Protein AF-A0A7V9IFK8-F1 (afdb_monomer)

Mean predicted aligned error: 4.37 Å

Nearest PDB structures (foldseek):
  4dbl-assembly1_C  TM=7.471E-01  e=6.883E-01  Escherichia coli K-12
  4r9u-assembly1_D  TM=7.472E-01  e=9.694E-01  Escherichia coli K-12
  2qi9-assembly1_D  TM=7.417E-01  e=1.365E+00  Escherichia coli
  7qkr-assembly1_A  TM=5.436E-01  e=3.562E+00  Komagataella phaffii CBS 7435
  5cd8-assembly1_A  TM=3.003E-01  e=7.568E+00  Drosophila melanogaster

Solvent-accessible surface area (backbone atoms only — not comparable to full-atom values): 3874 Å² total; per-residue (Å²): 114,69,68,60,56,50,60,45,37,77,72,75,44,90,81,88,84,87,80,88,67,56,54,67,51,23,52,69,30,86,62,36,76,38,73,47,98,95,37,82,69,44,77,46,36,39,85,50,36,80,40,60,66,63,53,49,54,52,72,75,105

Radius of gyration: 12.03 Å; Cα contacts (8 Å, |Δi|>4): 60; chains: 1; bounding box: 22×22×31 Å

Structure (mmCIF, N/CA/C/O backbone):
data_AF-A0A7V9IFK8-F1
#
_entry.id   AF-A0A7V9IFK8-F1
#
loop_
_atom_site.group_PDB
_atom_site.id
_atom_site.type_symbol
_atom_site.label_atom_id
_atom_site.label_alt_id
_atom_site.label_comp_id
_atom_site.label_asym_id
_atom_site.label_entity_id
_atom_site.label_seq_id
_atom_site.pdbx_PDB_ins_code
_atom_site.Cartn_x
_atom_site.Cartn_y
_atom_site.Cartn_z
_atom_site.occupancy
_atom_site.B_iso_or_equiv
_atom_site.auth_seq_id
_atom_site.auth_comp_id
_atom_site.auth_asym_id
_atom_site.auth_atom_id
_atom_site.pdbx_PDB_model_num
ATOM 1 N N . MET A 1 1 ? 6.120 -9.679 11.999 1.00 64.62 1 MET A N 1
ATOM 2 C CA . MET A 1 1 ? 6.109 -8.212 11.795 1.00 64.62 1 MET A CA 1
ATO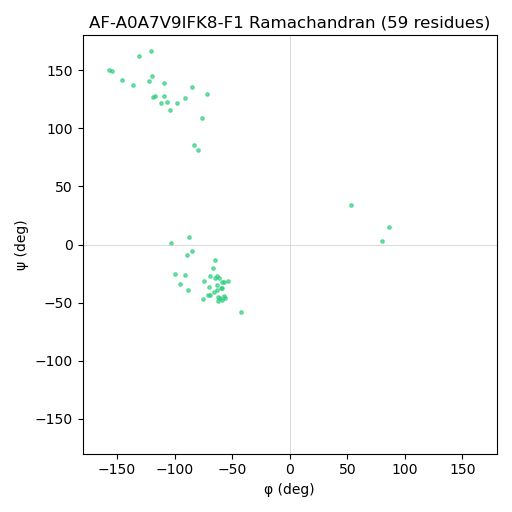M 3 C C . MET A 1 1 ? 4.768 -7.728 11.250 1.00 64.62 1 MET A C 1
ATOM 5 O O . MET A 1 1 ? 4.079 -7.029 11.972 1.00 64.62 1 MET A O 1
ATOM 9 N N . PHE A 1 2 ? 4.332 -8.165 10.063 1.00 77.12 2 PHE A N 1
ATOM 10 C CA . PHE A 1 2 ? 3.068 -7.717 9.446 1.00 77.12 2 PHE A CA 1
ATOM 11 C C . PHE A 1 2 ? 1.788 -7.974 10.270 1.00 77.12 2 PHE A C 1
ATOM 13 O O . PHE A 1 2 ? 0.894 -7.136 10.274 1.00 77.12 2 PHE A O 1
ATOM 20 N N . VAL A 1 3 ? 1.734 -9.060 11.050 1.00 81.50 3 VAL A N 1
ATOM 21 C CA . VAL A 1 3 ? 0.602 -9.357 11.957 1.00 81.50 3 VAL A CA 1
ATOM 22 C C . VAL A 1 3 ? 0.389 -8.257 13.009 1.00 81.50 3 VAL A C 1
ATOM 24 O O . VAL A 1 3 ? -0.745 -7.914 13.322 1.00 81.50 3 VAL A O 1
ATOM 27 N N . ALA A 1 4 ? 1.468 -7.661 13.528 1.00 88.81 4 ALA A N 1
ATOM 28 C CA . ALA A 1 4 ? 1.358 -6.586 14.513 1.00 88.81 4 ALA A CA 1
ATOM 29 C C . ALA A 1 4 ? 0.816 -5.291 13.887 1.00 88.81 4 ALA A C 1
ATOM 31 O O . ALA A 1 4 ? 0.018 -4.601 14.514 1.00 88.81 4 ALA A O 1
ATOM 32 N N . LEU A 1 5 ? 1.202 -4.987 12.641 1.00 88.75 5 LEU A N 1
ATOM 33 C CA . LEU A 1 5 ? 0.684 -3.830 11.902 1.00 88.75 5 LEU A CA 1
ATOM 34 C C . LEU A 1 5 ? -0.810 -3.984 11.598 1.00 88.75 5 LEU A C 1
ATOM 36 O O . LEU A 1 5 ? -1.561 -3.031 11.786 1.00 88.75 5 LEU A O 1
ATOM 40 N N . ALA A 1 6 ? -1.251 -5.188 11.217 1.00 86.94 6 ALA A N 1
ATOM 41 C CA . ALA A 1 6 ? -2.672 -5.491 11.046 1.00 86.94 6 ALA A CA 1
ATOM 42 C C . ALA A 1 6 ? -3.452 -5.263 12.350 1.00 86.94 6 ALA A C 1
ATOM 44 O O . ALA A 1 6 ? -4.432 -4.528 12.357 1.00 86.94 6 ALA A O 1
ATOM 45 N N . ALA A 1 7 ? -2.952 -5.774 13.480 1.00 91.81 7 ALA 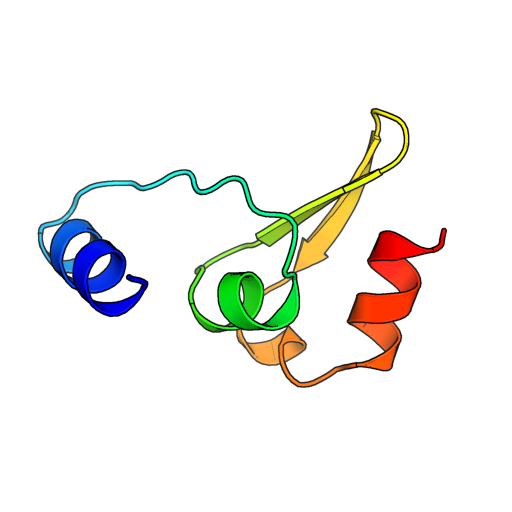A N 1
ATOM 46 C CA . ALA A 1 7 ? -3.593 -5.580 14.781 1.00 91.81 7 ALA A CA 1
ATOM 47 C C . ALA A 1 7 ? -3.658 -4.105 15.233 1.00 91.81 7 ALA A C 1
ATOM 49 O O . ALA A 1 7 ? -4.531 -3.750 16.023 1.00 91.81 7 ALA A O 1
ATOM 50 N N . ILE A 1 8 ? -2.736 -3.250 14.776 1.00 91.94 8 ILE A N 1
ATOM 51 C CA . ILE A 1 8 ? -2.773 -1.797 15.016 1.00 91.94 8 ILE A CA 1
ATOM 52 C C . ILE A 1 8 ? -3.833 -1.138 14.129 1.00 91.94 8 ILE A C 1
ATOM 54 O O . ILE A 1 8 ? -4.653 -0.371 14.634 1.00 91.94 8 ILE A O 1
ATOM 58 N N . ARG A 1 9 ? -3.859 -1.474 12.833 1.00 91.00 9 ARG A N 1
ATOM 59 C CA . ARG A 1 9 ? -4.877 -1.000 11.886 1.00 91.00 9 ARG A CA 1
ATOM 60 C C . ARG A 1 9 ? -6.286 -1.362 12.350 1.00 91.00 9 ARG A C 1
ATOM 62 O O . ARG A 1 9 ? -7.162 -0.504 12.344 1.00 91.00 9 ARG A O 1
ATOM 69 N N . ASP A 1 10 ? -6.493 -2.591 12.817 1.00 91.94 10 ASP A N 1
ATOM 70 C CA . ASP A 1 10 ? -7.803 -3.089 13.256 1.00 91.94 10 ASP A CA 1
ATOM 71 C C . ASP A 1 10 ? -8.345 -2.339 14.494 1.00 91.94 10 ASP A C 1
ATOM 73 O O . ASP A 1 10 ? -9.530 -2.420 14.806 1.00 91.94 10 ASP A O 1
ATOM 77 N N . ARG A 1 11 ? -7.506 -1.544 15.179 1.00 95.81 11 ARG A N 1
ATOM 78 C CA . ARG A 1 11 ? -7.913 -0.613 16.251 1.00 95.81 11 ARG A CA 1
ATOM 79 C C . ARG A 1 11 ? -8.321 0.774 15.732 1.00 95.81 11 ARG A C 1
ATOM 81 O O . ARG A 1 11 ? -8.536 1.676 16.535 1.00 95.81 11 ARG A O 1
ATOM 88 N N . GLY A 1 12 ? -8.400 0.963 14.414 1.00 94.81 12 GLY A N 1
ATOM 89 C CA . GLY A 1 12 ? -8.761 2.227 13.766 1.00 94.81 12 GLY A CA 1
ATOM 90 C C . GLY A 1 12 ? -7.589 3.186 13.536 1.00 94.81 12 GLY A C 1
ATOM 91 O O . GLY A 1 12 ? -7.811 4.368 13.285 1.00 94.81 12 GLY A O 1
ATOM 92 N N . VAL A 1 13 ? -6.344 2.711 13.636 1.00 96.19 13 VAL A N 1
ATOM 93 C CA . VAL A 1 13 ? -5.149 3.541 13.427 1.00 96.19 13 VAL A CA 1
ATOM 94 C C . VAL A 1 13 ? -4.713 3.488 11.964 1.00 96.19 13 VAL A C 1
ATOM 96 O O . VAL A 1 13 ? -4.440 2.414 11.429 1.00 96.19 13 VAL A O 1
ATOM 99 N N . THR A 1 14 ? -4.571 4.650 11.327 1.00 94.31 14 THR A N 1
ATOM 100 C CA . THR A 1 14 ? -3.987 4.751 9.982 1.00 94.31 14 THR A CA 1
ATOM 101 C C . THR A 1 14 ? -2.479 4.503 10.031 1.00 94.31 14 THR A C 1
ATOM 103 O O . THR A 1 14 ? -1.766 5.140 10.806 1.00 94.31 14 THR A O 1
ATOM 106 N N . VAL A 1 15 ? -1.979 3.607 9.176 1.00 91.75 15 VAL A N 1
ATOM 107 C CA . VAL A 1 15 ? -0.556 3.241 9.091 1.00 91.75 15 VAL A CA 1
ATOM 108 C C . VAL A 1 15 ? -0.007 3.609 7.714 1.00 91.75 15 VAL A C 1
ATOM 110 O O . VAL A 1 15 ? -0.547 3.180 6.699 1.00 91.75 15 VA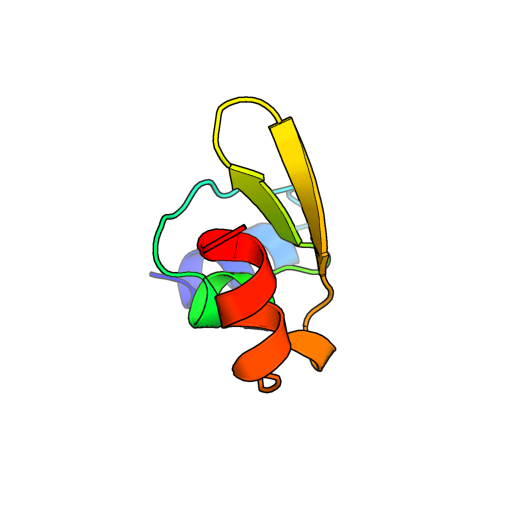L A O 1
ATOM 113 N N . LEU A 1 16 ? 1.101 4.355 7.681 1.00 92.44 16 LEU A N 1
ATOM 114 C CA . LEU A 1 16 ? 1.929 4.527 6.486 1.00 92.44 16 LEU A CA 1
ATOM 115 C C . LEU A 1 16 ? 3.184 3.664 6.636 1.00 92.44 16 LEU A C 1
ATOM 117 O O . LEU A 1 16 ? 3.993 3.893 7.534 1.00 92.44 16 LEU A O 1
ATOM 121 N N . LEU A 1 17 ? 3.334 2.670 5.764 1.00 90.06 17 LEU A N 1
ATOM 122 C CA . LEU A 1 17 ? 4.480 1.767 5.751 1.00 90.06 17 LEU A CA 1
ATOM 123 C C . LEU A 1 17 ? 5.358 2.056 4.528 1.00 90.06 17 LEU A C 1
ATOM 125 O O . LEU A 1 17 ? 4.863 2.060 3.405 1.00 90.06 17 LEU A O 1
ATOM 129 N N . VAL A 1 18 ? 6.659 2.255 4.751 1.00 89.81 18 VAL A N 1
ATOM 130 C CA . 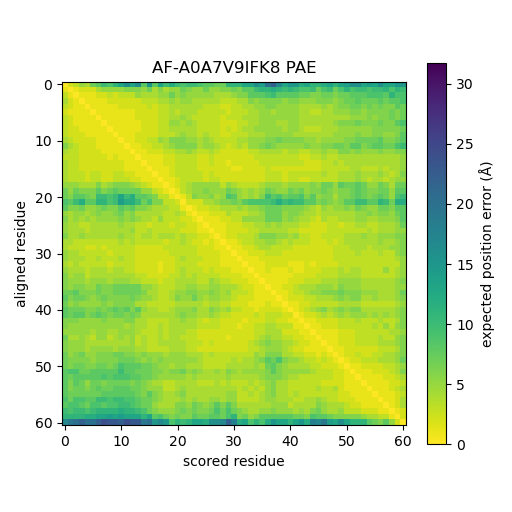VAL A 1 18 ? 7.673 2.405 3.695 1.00 89.81 18 VAL A CA 1
ATOM 131 C C . VAL A 1 18 ? 8.587 1.188 3.735 1.00 89.81 18 VAL A C 1
ATOM 133 O O . VAL A 1 18 ? 9.177 0.898 4.775 1.00 89.81 18 VAL A O 1
ATOM 136 N N . GLU A 1 19 ? 8.680 0.448 2.630 1.00 85.69 19 GLU A N 1
ATOM 137 C CA . GLU A 1 19 ? 9.372 -0.843 2.603 1.00 85.69 19 GLU A CA 1
ATOM 138 C C . GLU A 1 19 ? 9.833 -1.205 1.164 1.00 85.69 19 GLU A C 1
ATOM 140 O O . GLU A 1 19 ? 9.228 -0.757 0.191 1.00 85.69 19 GLU A O 1
ATOM 145 N N . GLN A 1 20 ? 10.938 -1.956 1.015 1.00 79.00 20 GLN A N 1
ATOM 146 C CA . GLN A 1 20 ? 11.555 -2.314 -0.282 1.00 79.00 20 GLN A CA 1
ATOM 147 C C . GLN A 1 20 ? 11.048 -3.637 -0.914 1.00 79.00 20 GLN A C 1
ATOM 149 O O . GLN A 1 20 ? 11.085 -3.817 -2.126 1.00 79.00 20 GLN A O 1
ATOM 154 N N . ARG A 1 21 ? 10.568 -4.580 -0.109 1.00 73.88 21 ARG A N 1
ATOM 155 C CA . ARG A 1 21 ? 9.937 -5.873 -0.425 1.00 73.88 21 ARG A CA 1
ATOM 156 C C . ARG A 1 21 ? 8.463 -5.698 -0.826 1.00 73.88 21 ARG A C 1
ATOM 158 O O . ARG A 1 21 ? 7.536 -5.979 -0.061 1.00 73.88 21 ARG A O 1
ATOM 165 N N . ALA A 1 22 ? 8.270 -5.332 -2.089 1.00 70.94 22 ALA A N 1
ATOM 166 C CA . ALA A 1 22 ? 6.985 -5.064 -2.737 1.00 70.94 22 ALA A CA 1
ATOM 167 C C . ALA A 1 22 ? 5.851 -6.058 -2.413 1.00 70.94 22 ALA A C 1
ATOM 169 O O . ALA A 1 22 ? 4.817 -5.663 -1.883 1.00 70.94 22 ALA A O 1
ATOM 170 N N . GLN A 1 23 ? 6.052 -7.355 -2.685 1.00 74.31 23 GLN A N 1
ATOM 171 C CA . GLN A 1 23 ? 4.974 -8.359 -2.682 1.00 74.31 23 GLN A CA 1
ATOM 172 C C . GLN A 1 23 ? 4.196 -8.433 -1.363 1.00 74.31 23 GLN A C 1
ATOM 174 O O . GLN A 1 23 ? 2.968 -8.453 -1.353 1.00 74.31 23 GLN A O 1
ATOM 179 N N . ARG A 1 24 ? 4.899 -8.453 -0.224 1.00 78.25 24 ARG A N 1
ATOM 180 C CA . ARG A 1 24 ? 4.245 -8.593 1.091 1.00 78.25 24 ARG A CA 1
ATOM 181 C C . ARG A 1 24 ? 3.536 -7.318 1.524 1.00 78.25 24 ARG A C 1
ATOM 183 O O . ARG A 1 24 ? 2.534 -7.392 2.228 1.00 78.25 24 ARG A O 1
ATOM 190 N N . THR A 1 25 ? 4.070 -6.171 1.122 1.00 82.31 25 THR A N 1
ATOM 191 C CA . THR A 1 25 ? 3.492 -4.864 1.429 1.00 82.31 25 THR A CA 1
ATOM 192 C C . THR A 1 25 ? 2.210 -4.651 0.631 1.00 82.31 25 THR A C 1
ATOM 194 O O . THR A 1 25 ? 1.203 -4.265 1.217 1.00 82.31 25 THR A O 1
ATOM 197 N N . VAL A 1 26 ? 2.209 -5.010 -0.658 1.00 85.00 26 VAL A N 1
ATOM 198 C CA . VAL A 1 26 ? 1.028 -4.913 -1.530 1.00 85.00 26 VAL A CA 1
ATOM 199 C C . VAL A 1 26 ? -0.106 -5.805 -1.044 1.00 85.00 26 VAL A C 1
ATOM 201 O O . VAL A 1 26 ? -1.227 -5.327 -0.922 1.00 85.00 26 VAL A O 1
ATOM 204 N N . ALA A 1 27 ? 0.189 -7.055 -0.677 1.00 85.38 27 ALA A N 1
ATOM 205 C CA . ALA A 1 27 ? -0.826 -7.991 -0.190 1.00 85.38 27 ALA A CA 1
ATOM 206 C C . ALA A 1 27 ? -1.529 -7.531 1.102 1.00 85.38 27 ALA A C 1
ATOM 208 O O . ALA A 1 27 ? -2.668 -7.915 1.357 1.00 85.38 27 ALA A O 1
ATOM 209 N N . LEU A 1 28 ? -0.849 -6.746 1.947 1.00 82.44 28 LEU A N 1
ATOM 210 C CA . LEU A 1 28 ? -1.382 -6.315 3.241 1.00 82.44 28 LEU A CA 1
ATOM 211 C C . LEU A 1 28 ? -2.054 -4.939 3.195 1.00 82.44 28 LEU A C 1
ATOM 213 O O . LEU A 1 28 ? -2.973 -4.683 3.976 1.00 82.44 28 LEU A O 1
ATOM 217 N N . ALA A 1 29 ? -1.544 -4.033 2.364 1.00 87.12 29 ALA A N 1
ATOM 218 C CA . ALA A 1 29 ? -1.959 -2.640 2.363 1.00 87.12 29 ALA A CA 1
ATOM 219 C C . ALA A 1 29 ? -3.208 -2.431 1.508 1.00 87.12 29 ALA A C 1
ATOM 221 O O . ALA A 1 29 ? -3.251 -2.856 0.360 1.00 87.12 29 ALA A O 1
ATOM 222 N N . ASP A 1 30 ? -4.179 -1.669 2.016 1.00 88.62 30 ASP A N 1
ATOM 223 C CA . ASP A 1 30 ? -5.389 -1.311 1.261 1.00 88.62 30 ASP A CA 1
ATOM 224 C C . ASP A 1 30 ? -5.052 -0.604 -0.065 1.00 88.62 30 ASP A C 1
ATOM 226 O O . ASP A 1 30 ? -5.760 -0.738 -1.065 1.00 88.62 30 ASP A O 1
ATOM 230 N N . ARG A 1 31 ? -3.944 0.150 -0.066 1.00 90.56 31 ARG A N 1
ATOM 231 C CA . ARG A 1 31 ? -3.327 0.777 -1.237 1.00 90.56 31 ARG A CA 1
ATOM 232 C C . ARG A 1 31 ? -1.813 0.787 -1.088 1.00 90.56 31 ARG A C 1
ATOM 234 O O . ARG A 1 31 ? -1.301 1.097 -0.015 1.00 90.56 31 ARG A O 1
ATOM 241 N N . THR A 1 32 ? -1.106 0.549 -2.185 1.00 91.81 32 THR A N 1
ATOM 242 C CA . THR A 1 32 ? 0.354 0.682 -2.256 1.00 91.81 32 THR A CA 1
ATOM 243 C C . THR A 1 32 ? 0.740 1.679 -3.333 1.00 91.81 32 THR A C 1
ATOM 245 O O . THR A 1 32 ? 0.136 1.706 -4.397 1.00 91.81 32 THR A O 1
ATOM 248 N N . HIS A 1 33 ? 1.755 2.489 -3.056 1.00 90.50 33 HIS A N 1
ATOM 249 C CA . HIS A 1 33 ? 2.306 3.475 -3.977 1.00 90.50 33 HIS A CA 1
ATOM 250 C C . HIS A 1 33 ? 3.770 3.131 -4.240 1.00 90.50 33 HIS A C 1
ATOM 252 O O . HIS A 1 33 ? 4.537 2.965 -3.292 1.00 90.50 33 HIS A O 1
ATOM 258 N N . VAL A 1 34 ? 4.150 3.015 -5.512 1.00 88.12 34 VAL A N 1
ATOM 259 C CA . VAL A 1 34 ? 5.531 2.727 -5.909 1.00 88.12 34 VAL A CA 1
ATOM 260 C C . VAL A 1 34 ? 6.227 4.021 -6.268 1.00 88.12 34 VAL A C 1
ATOM 262 O O . VAL A 1 34 ? 5.791 4.744 -7.165 1.00 88.12 34 VAL A O 1
ATOM 265 N N . LEU A 1 35 ? 7.313 4.292 -5.555 1.00 87.62 35 LEU A N 1
ATOM 266 C CA . LEU A 1 35 ? 8.200 5.414 -5.806 1.00 87.62 35 LEU A CA 1
ATOM 267 C C . LEU A 1 35 ? 9.495 4.882 -6.425 1.00 87.62 35 LEU A C 1
ATOM 269 O O . LEU A 1 35 ? 10.178 4.068 -5.804 1.00 87.62 35 LEU A O 1
ATOM 273 N N . ALA A 1 36 ? 9.845 5.364 -7.614 1.00 84.38 36 ALA A N 1
ATOM 274 C CA . ALA A 1 36 ? 11.118 5.064 -8.263 1.00 84.38 36 ALA A CA 1
ATOM 275 C C . ALA A 1 36 ? 11.696 6.347 -8.862 1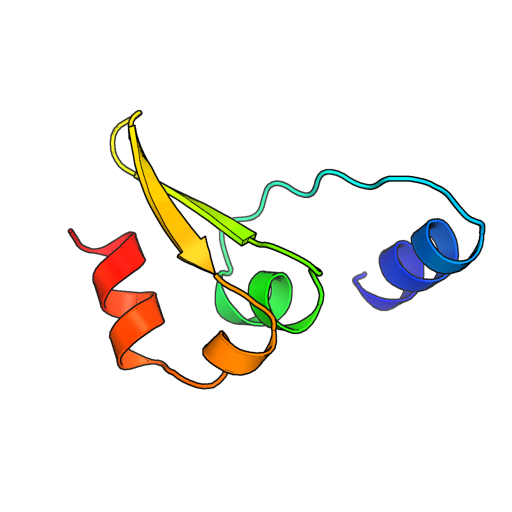.00 84.38 36 ALA A C 1
ATOM 277 O O . ALA A 1 36 ? 10.968 7.157 -9.433 1.00 84.38 36 ALA A O 1
ATOM 278 N N . ASN A 1 37 ? 13.006 6.551 -8.703 1.00 86.81 37 ASN A N 1
ATOM 279 C CA . ASN A 1 37 ? 13.718 7.729 -9.216 1.00 86.81 37 ASN A CA 1
ATOM 280 C C . ASN A 1 37 ? 13.104 9.079 -8.782 1.00 86.81 37 ASN A C 1
ATOM 282 O O . ASN A 1 37 ? 13.130 10.048 -9.530 1.00 86.81 37 ASN A O 1
ATOM 286 N N . GLY A 1 38 ? 12.546 9.142 -7.567 1.00 88.19 38 GLY A N 1
ATOM 287 C CA . GLY A 1 38 ? 11.917 10.353 -7.024 1.00 88.19 38 GLY A CA 1
ATOM 288 C C . GLY A 1 38 ? 10.494 10.623 -7.524 1.00 88.19 38 GLY A C 1
ATOM 289 O O . GLY A 1 38 ? 9.898 11.618 -7.122 1.00 88.19 38 GLY A O 1
ATOM 290 N N . GLU A 1 39 ? 9.927 9.734 -8.340 1.00 87.62 39 GLU A N 1
ATOM 291 C CA . GLU A 1 39 ? 8.601 9.894 -8.933 1.00 87.62 39 GLU A CA 1
ATOM 292 C C . GLU A 1 39 ? 7.655 8.767 -8.529 1.00 87.62 39 GLU A C 1
ATOM 294 O O . GLU A 1 39 ? 8.048 7.605 -8.383 1.00 87.62 39 GLU A O 1
ATOM 299 N N . LEU A 1 40 ? 6.377 9.113 -8.361 1.00 88.12 40 LEU A N 1
ATOM 300 C CA . LEU A 1 40 ? 5.324 8.136 -8.128 1.00 88.12 40 LEU A CA 1
ATOM 301 C C . LEU A 1 40 ? 4.993 7.439 -9.452 1.00 88.12 40 LEU A C 1
ATOM 303 O O . LEU A 1 40 ? 4.400 8.044 -10.341 1.00 88.12 40 LEU A O 1
ATOM 307 N N . ARG A 1 41 ? 5.367 6.165 -9.575 1.00 86.81 41 ARG A N 1
ATOM 308 C CA . ARG A 1 41 ? 5.205 5.389 -10.812 1.00 86.81 41 ARG A CA 1
ATOM 309 C C . ARG A 1 41 ? 3.860 4.683 -10.905 1.00 86.81 41 ARG A C 1
ATOM 311 O O . ARG A 1 41 ? 3.284 4.608 -11.985 1.00 86.81 41 ARG A O 1
ATOM 318 N N . MET A 1 42 ? 3.361 4.142 -9.793 1.00 86.88 42 MET A N 1
ATOM 319 C CA . MET A 1 42 ? 2.166 3.296 -9.807 1.00 86.88 42 MET A CA 1
ATOM 320 C C . MET A 1 42 ? 1.433 3.299 -8.466 1.00 86.88 42 MET A C 1
ATOM 322 O O . MET A 1 42 ? 2.053 3.389 -7.406 1.00 86.88 42 MET A O 1
ATOM 326 N N . ALA A 1 43 ? 0.111 3.131 -8.527 1.00 88.88 43 ALA A N 1
ATOM 327 C CA . ALA A 1 43 ? -0.715 2.729 -7.397 1.00 88.88 43 ALA A CA 1
ATOM 328 C C . ALA A 1 43 ? -1.215 1.286 -7.592 1.00 88.88 43 ALA A C 1
ATOM 330 O O . ALA A 1 43 ? -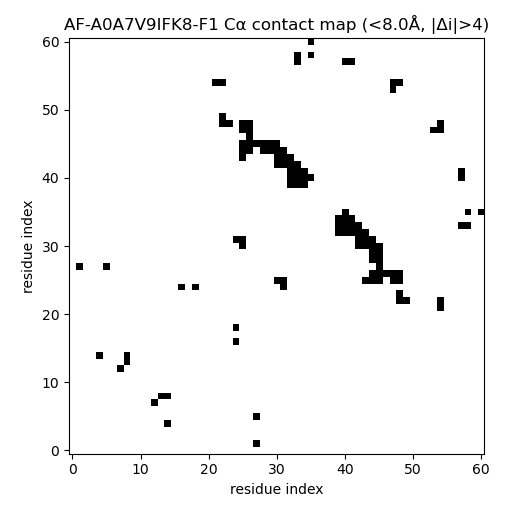1.594 0.900 -8.698 1.00 88.88 43 ALA A O 1
ATOM 331 N N . MET A 1 44 ? -1.218 0.503 -6.517 1.00 87.62 44 MET A N 1
ATOM 332 C CA . MET A 1 44 ? -1.637 -0.898 -6.485 1.00 87.62 44 MET A CA 1
ATOM 333 C C . MET A 1 44 ? -2.609 -1.164 -5.338 1.00 87.62 44 MET A C 1
ATOM 335 O O . MET A 1 44 ? -2.689 -0.408 -4.365 1.00 87.62 44 MET A O 1
ATOM 339 N N . THR A 1 45 ? -3.313 -2.278 -5.457 1.00 89.56 45 THR A N 1
ATOM 340 C CA . THR A 1 45 ? -4.253 -2.839 -4.488 1.00 89.56 45 THR A CA 1
ATOM 341 C C . THR A 1 45 ? -3.794 -4.239 -4.064 1.00 89.56 45 THR A C 1
ATOM 343 O O . THR A 1 45 ? -2.968 -4.837 -4.755 1.00 89.56 45 THR A O 1
ATOM 346 N N . PRO A 1 46 ? -4.348 -4.818 -2.984 1.00 87.81 46 PRO A N 1
ATOM 347 C CA . PRO A 1 46 ? -4.036 -6.192 -2.591 1.00 87.81 46 PRO A CA 1
ATOM 348 C C . PRO A 1 46 ? -4.226 -7.231 -3.700 1.00 87.81 46 PRO A C 1
ATOM 350 O O . PRO A 1 46 ? -3.491 -8.211 -3.743 1.00 87.81 46 PRO A O 1
ATOM 353 N N . ALA A 1 47 ? -5.176 -7.009 -4.615 1.00 87.56 47 ALA A N 1
ATOM 354 C CA . ALA A 1 47 ? -5.439 -7.907 -5.739 1.00 87.56 47 ALA A CA 1
ATOM 355 C C . ALA A 1 47 ? -4.282 -7.968 -6.752 1.00 87.56 47 ALA A C 1
ATOM 357 O O . ALA A 1 47 ? -4.175 -8.931 -7.502 1.00 87.56 47 ALA A O 1
ATOM 358 N N . ASP A 1 48 ? -3.405 -6.963 -6.757 1.00 86.94 48 ASP A N 1
ATOM 359 C CA . ASP A 1 48 ? -2.239 -6.899 -7.638 1.00 86.94 48 ASP A CA 1
ATOM 360 C C . ASP A 1 48 ? -1.025 -7.648 -7.061 1.00 86.94 48 ASP A C 1
ATOM 362 O O . ASP A 1 48 ? 0.006 -7.748 -7.720 1.00 86.94 48 ASP A O 1
ATOM 366 N N . ALA A 1 49 ? -1.107 -8.160 -5.826 1.00 83.75 49 ALA A N 1
ATOM 367 C CA . ALA A 1 49 ? 0.037 -8.762 -5.137 1.00 83.75 49 ALA A CA 1
ATOM 368 C C . ALA A 1 49 ? 0.568 -10.036 -5.814 1.00 83.75 49 ALA A C 1
ATOM 370 O O . ALA A 1 49 ? 1.764 -10.324 -5.716 1.00 83.75 49 ALA A O 1
ATOM 371 N N . ASP A 1 50 ? -0.310 -10.772 -6.498 1.00 84.31 50 ASP A N 1
ATOM 372 C CA . ASP A 1 50 ? 0.036 -11.995 -7.227 1.00 84.31 50 ASP A CA 1
ATOM 373 C C . ASP A 1 50 ? 0.452 -11.711 -8.687 1.00 84.31 50 ASP A C 1
ATOM 375 O O . ASP A 1 50 ? 0.985 -12.592 -9.366 1.00 84.31 50 ASP A O 1
ATOM 379 N N . ASP A 1 51 ? 0.278 -10.473 -9.166 1.00 87.12 51 ASP A N 1
ATOM 380 C CA . ASP A 1 51 ? 0.702 -10.037 -10.498 1.00 87.12 51 ASP A CA 1
ATOM 381 C C . ASP A 1 51 ? 2.192 -9.660 -10.483 1.00 87.12 51 ASP A C 1
ATOM 383 O O . ASP A 1 51 ? 2.605 -8.514 -10.272 1.00 87.12 51 ASP A O 1
ATOM 387 N N . THR A 1 52 ? 3.025 -10.682 -10.675 1.00 81.69 52 THR A N 1
ATOM 388 C CA . THR A 1 52 ? 4.486 -10.540 -10.643 1.00 81.69 52 THR A CA 1
ATOM 389 C C . THR A 1 52 ? 4.997 -9.627 -11.759 1.00 81.69 52 THR A C 1
ATOM 391 O O . THR A 1 52 ? 5.931 -8.860 -11.524 1.00 81.69 52 THR A O 1
ATOM 394 N N . ASP A 1 53 ? 4.374 -9.641 -12.938 1.00 85.69 53 ASP A N 1
ATOM 395 C CA . ASP A 1 53 ? 4.794 -8.810 -14.070 1.00 85.69 53 ASP A CA 1
ATOM 396 C C . ASP A 1 53 ? 4.520 -7.329 -13.796 1.00 85.69 53 ASP A C 1
ATOM 398 O O . ASP A 1 53 ? 5.392 -6.480 -14.005 1.00 85.69 53 ASP A O 1
ATOM 402 N N . LYS A 1 54 ? 3.346 -7.011 -13.241 1.00 83.50 54 LYS A N 1
ATOM 403 C CA . LYS A 1 54 ? 2.993 -5.648 -12.831 1.00 83.50 54 LYS A CA 1
ATOM 404 C C . LYS A 1 54 ? 3.900 -5.131 -11.717 1.00 83.50 54 LYS A C 1
ATO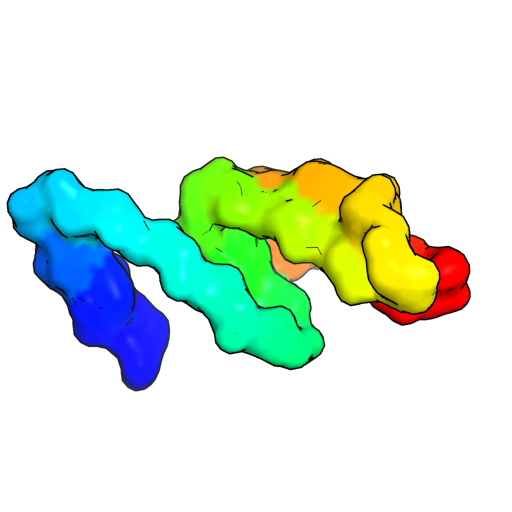M 406 O O . LYS A 1 54 ? 4.324 -3.974 -11.758 1.00 83.50 54 LYS A O 1
ATOM 411 N N . LEU A 1 55 ? 4.252 -5.990 -10.759 1.00 80.81 55 LEU A N 1
ATOM 412 C CA . LEU A 1 55 ? 5.219 -5.656 -9.715 1.00 80.81 55 LEU A CA 1
ATOM 413 C C . LEU A 1 55 ? 6.598 -5.361 -10.306 1.00 80.81 55 LEU A C 1
ATOM 415 O O . LEU A 1 55 ? 7.182 -4.332 -9.989 1.00 80.81 55 LEU A O 1
ATOM 419 N N . ILE A 1 56 ? 7.115 -6.210 -11.191 1.00 82.75 56 ILE A N 1
ATOM 420 C CA . ILE A 1 56 ? 8.418 -5.986 -11.830 1.00 82.75 56 ILE A CA 1
ATOM 421 C C . ILE A 1 56 ? 8.409 -4.677 -12.629 1.00 82.75 56 ILE A C 1
ATOM 423 O O . ILE A 1 56 ? 9.324 -3.862 -12.483 1.00 82.75 56 ILE A O 1
ATOM 427 N N . ALA A 1 57 ? 7.358 -4.439 -13.418 1.00 82.56 57 ALA A N 1
ATOM 428 C CA . ALA A 1 57 ? 7.212 -3.230 -14.220 1.00 82.56 57 ALA A CA 1
ATOM 429 C C . ALA A 1 57 ? 7.225 -1.954 -13.365 1.00 82.56 57 ALA A C 1
ATOM 431 O O . ALA A 1 57 ? 7.817 -0.958 -13.769 1.00 82.56 57 ALA A O 1
ATOM 432 N N . ALA A 1 58 ? 6.632 -1.980 -12.170 1.00 77.25 58 ALA A N 1
ATOM 433 C CA . ALA A 1 58 ? 6.605 -0.817 -11.289 1.00 77.25 58 ALA A CA 1
ATOM 434 C C . ALA A 1 58 ? 7.983 -0.457 -10.696 1.00 77.25 58 ALA A C 1
ATOM 436 O O . ALA A 1 58 ? 8.218 0.707 -10.374 1.00 77.25 58 ALA A O 1
ATOM 437 N N . TYR A 1 59 ? 8.885 -1.435 -10.541 1.00 70.44 59 TYR A N 1
ATOM 438 C CA . TYR A 1 59 ? 10.201 -1.246 -9.912 1.00 70.44 59 TYR A CA 1
ATOM 439 C C . TYR A 1 59 ? 11.357 -1.078 -10.906 1.00 70.44 59 TYR A C 1
ATOM 441 O O . TYR A 1 59 ? 12.371 -0.489 -10.539 1.00 70.44 59 TYR A O 1
ATOM 449 N N . LEU A 1 60 ? 11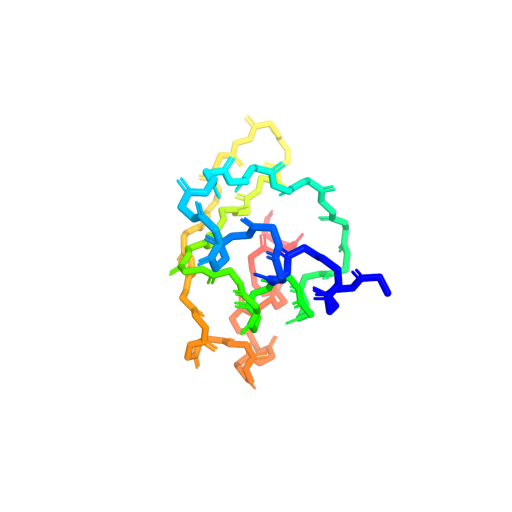.236 -1.605 -12.130 1.00 71.19 60 LEU A N 1
ATOM 450 C CA . LEU A 1 60 ? 12.306 -1.581 -13.140 1.00 71.19 60 LEU A CA 1
ATOM 451 C C . LEU A 1 60 ? 12.112 -0.532 -14.250 1.00 71.19 60 LEU A C 1
ATOM 453 O O . LEU A 1 60 ? 12.939 -0.462 -15.159 1.00 71.19 60 LEU A O 1
ATOM 457 N N . SER A 1 61 ? 11.038 0.263 -14.198 1.00 60.53 61 SER A N 1
ATOM 458 C CA . SER A 1 61 ? 10.770 1.362 -15.145 1.00 60.53 61 SER A CA 1
ATOM 459 C C . SER A 1 61 ? 11.546 2.641 -14.849 1.00 60.53 61 SER A C 1
ATOM 461 O O . SER A 1 61 ? 11.726 2.942 -13.649 1.00 60.53 61 SER A O 1
#

Secondary structure (DSSP, 8-state):
-HHHHHHHHTTT-------S-HHHHHHH-SSEEEEETTEEEEEE-GGGTT-HHHHHHHHH-

Sequence (61 aa):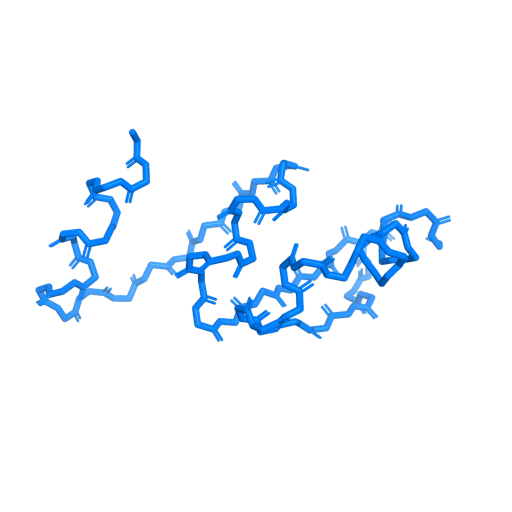
MFVALAAIRDRGVTVLLVEQRAQRTVALADRTHVLANGELRMAMTPADADDTDKLIAAYLS

Foldseek 3Di:
DLVVVVVCVVVVDDDDDDDDPPLVCQLRDQKDWQDDPNDTQDIGHNVCSPVVVVVCVSHVD

pLDDT: mean 85.08, std 7.19, range [60.53, 96.19]